Protein AF-A0A137Q040-F1 (afdb_monomer)

Sequence (149 aa):
RRLRSESWRLFSVKATFPPPLLAETRKLLHMNCENTVELLCSNDHPDIAFMVRELAYPASFKDLEFLIPYNWQPEMDEPKRVQELRERKIWGLFATDAFGLGMDVGNIEIIIQDGVTCDFLTFMQRFDLTACRPGFQGFGILFVEKRIL

Secondary structure (DSSP, 8-state):
-----S--------S---HHHHHHHHHHTT--TTT----------TTEEEEEEEES-TTSGGGGTTTS-TT--TT------HHHHHTTSSS-----GGGSTT---TTB-EEEEESS-S-HHHHHHHHTTBT-STT--EEEEEEEE----

Foldseek 3Di:
DDDDDDDDDDDDDDPDQPPVNVVVVCVVVVPDPVPDDDDDDDLDDVLEDEDEDEDPDPPDCVVVPVLDDPPDDPPPDDPDDLPCVLVVVDSDDDDDLVCQPPHQSPPAQEDEAEEPPDDPVSLSSSQCSHPVDPPHRHYYYYYYYDDDD

Radius of gyration: 20.21 Å; Cα contacts (8 Å, |Δi|>4): 126; chains: 1; bounding box: 58×42×50 Å

Mean predicted aligned error: 10.8 Å

Solvent-accessible surface area (backbone atoms only — not comparable to full-atom values): 10126 Å² 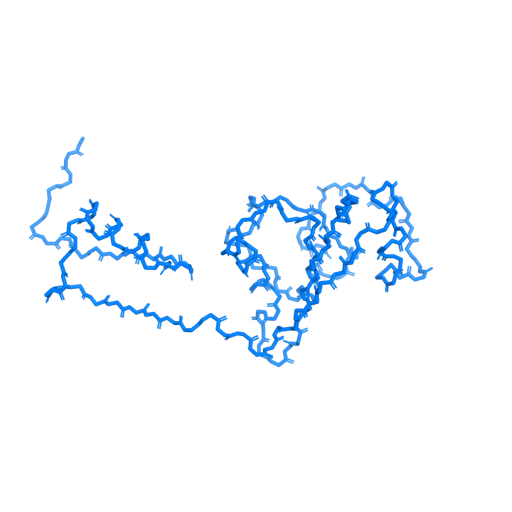total; per-residue (Å²): 136,84,91,83,72,97,76,79,85,84,83,88,85,65,98,74,70,57,69,72,58,45,54,50,49,31,63,75,70,68,57,49,81,92,84,50,85,85,87,82,75,81,88,80,53,90,45,51,50,81,45,79,42,77,46,86,42,86,93,50,65,70,81,50,49,92,72,58,60,97,81,73,70,92,85,79,83,71,101,70,54,75,63,31,49,65,68,65,74,44,95,78,80,91,76,61,79,84,61,65,76,90,56,87,58,63,87,38,49,69,48,77,40,82,46,85,82,65,57,71,66,63,49,48,60,60,45,58,47,26,38,76,45,93,95,39,71,9,38,34,38,39,32,36,71,74,79,85,126

Nearest PDB structures (foldseek):
  8pfl-assembly1_A  TM=6.395E-01  e=5.655E-01  Homo sapiens
  6bb8-assembly1_A  TM=7.465E-01  e=1.963E+00  Neurospora crassa
  6pwf-assembly1_K  TM=7.478E-01  e=2.096E+00  Thermochaetoides thermophila

Structure (mmCIF, N/CA/C/O backbone):
data_AF-A0A137Q040-F1
#
_entry.id   AF-A0A137Q040-F1
#
loop_
_atom_site.group_PDB
_atom_site.id
_atom_site.type_symbol
_atom_site.label_atom_id
_atom_site.label_alt_id
_atom_site.label_comp_id
_atom_site.label_asym_id
_atom_site.label_entity_id
_atom_site.label_seq_id
_atom_site.pdbx_PDB_ins_code
_atom_site.Cartn_x
_atom_site.Cartn_y
_atom_site.Cartn_z
_atom_site.occupancy
_atom_site.B_iso_or_equiv
_atom_site.auth_seq_id
_atom_site.auth_comp_id
_atom_site.auth_asym_id
_atom_site.auth_atom_id
_atom_site.pdbx_PDB_model_num
ATOM 1 N N . ARG A 1 1 ? -20.520 30.383 11.558 1.00 45.72 1 ARG A N 1
ATOM 2 C CA . ARG A 1 1 ? -21.888 29.828 11.381 1.00 45.72 1 ARG A CA 1
ATOM 3 C C . ARG A 1 1 ? -21.959 28.509 12.143 1.00 45.72 1 ARG A C 1
ATOM 5 O O . ARG A 1 1 ? -21.174 27.629 11.835 1.00 45.72 1 ARG A O 1
ATOM 12 N N . ARG A 1 2 ? -22.811 28.392 13.168 1.00 51.66 2 ARG A N 1
ATOM 13 C CA . ARG A 1 2 ? -23.000 27.148 13.940 1.00 51.66 2 ARG A CA 1
ATOM 14 C C . ARG A 1 2 ? -24.123 26.361 13.260 1.00 51.66 2 ARG A C 1
ATOM 16 O O . ARG A 1 2 ? -25.227 26.892 13.158 1.00 51.66 2 ARG A O 1
ATOM 23 N N . LEU A 1 3 ? -23.834 25.168 12.743 1.00 58.09 3 LEU A N 1
ATOM 24 C CA . LEU A 1 3 ? -24.853 24.282 12.174 1.00 58.09 3 LEU A CA 1
ATOM 25 C C . LEU A 1 3 ? -25.771 23.835 13.325 1.00 58.09 3 LEU A C 1
ATOM 27 O O . LEU A 1 3 ? -25.342 23.097 14.205 1.00 58.09 3 LEU A O 1
ATOM 31 N N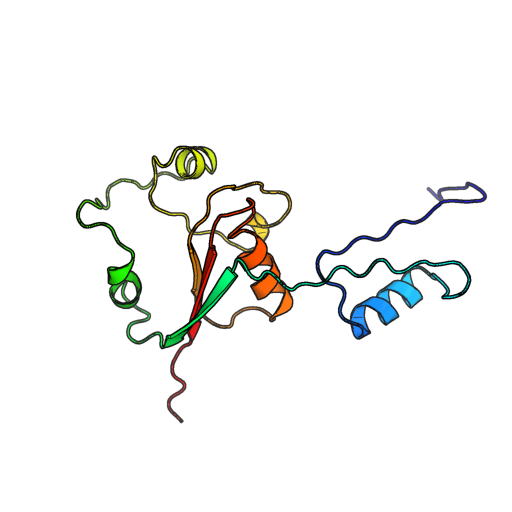 . ARG A 1 4 ? -27.000 24.360 13.379 1.00 54.56 4 ARG A N 1
ATOM 32 C CA . ARG A 1 4 ? -28.036 23.956 14.343 1.00 54.56 4 ARG A CA 1
ATOM 33 C C . ARG A 1 4 ? -28.964 22.948 13.664 1.00 54.56 4 ARG A C 1
ATOM 35 O O . ARG A 1 4 ? -29.635 23.308 12.707 1.00 54.56 4 ARG A O 1
ATOM 42 N N . SER A 1 5 ? -28.978 21.711 14.154 1.00 55.91 5 SER A N 1
ATOM 43 C CA . SER A 1 5 ? -30.042 20.719 13.936 1.00 55.91 5 SER A CA 1
ATOM 44 C C . SER A 1 5 ? -29.889 19.613 14.990 1.00 55.91 5 SER A C 1
ATOM 46 O O . SER A 1 5 ? -28.768 19.289 15.384 1.00 55.91 5 SER A O 1
ATOM 48 N N . GLU A 1 6 ? -31.016 19.109 15.494 1.00 60.41 6 GLU A N 1
ATOM 49 C CA . GLU A 1 6 ? -31.137 18.330 16.737 1.00 60.41 6 GLU A CA 1
ATOM 50 C C . GLU A 1 6 ? -30.839 16.824 16.602 1.00 60.41 6 GLU A C 1
ATOM 52 O O . GLU A 1 6 ? -30.979 16.090 17.574 1.00 60.41 6 GLU A O 1
ATOM 57 N N . SER A 1 7 ? -30.376 16.331 15.448 1.00 65.25 7 SER A N 1
ATOM 58 C CA . SER A 1 7 ? -29.813 14.970 15.339 1.00 65.25 7 SER A CA 1
ATOM 59 C C . SER A 1 7 ? -29.094 14.759 14.011 1.00 65.25 7 SER A C 1
ATOM 61 O O . SER A 1 7 ? -29.644 14.209 13.057 1.00 65.25 7 SER A O 1
ATOM 63 N N . TRP A 1 8 ? -27.839 15.196 13.929 1.00 70.44 8 TRP A N 1
ATOM 64 C CA . TRP A 1 8 ? -26.982 14.822 12.807 1.00 70.44 8 TRP A CA 1
ATOM 65 C C . TRP A 1 8 ? -26.537 13.371 12.967 1.00 70.44 8 TRP A C 1
ATOM 67 O O . TRP A 1 8 ? -26.007 12.989 14.008 1.00 70.44 8 TRP A O 1
ATOM 77 N N . ARG A 1 9 ? -26.719 12.567 11.918 1.00 76.81 9 ARG A N 1
ATOM 78 C CA . ARG A 1 9 ? -26.068 11.259 11.813 1.00 76.81 9 ARG A CA 1
ATOM 79 C C . ARG A 1 9 ? -24.652 11.496 11.306 1.00 76.81 9 ARG A C 1
ATOM 81 O O . ARG A 1 9 ? -24.477 11.997 10.197 1.00 76.81 9 ARG A O 1
ATOM 88 N N . LEU A 1 10 ? -23.664 11.190 12.137 1.00 79.81 10 LEU A N 1
ATOM 89 C CA . LEU A 1 10 ? -22.255 11.360 11.807 1.00 79.81 10 LEU A CA 1
ATOM 90 C C . LEU A 1 10 ? -21.698 10.042 11.271 1.00 79.81 10 LEU A C 1
ATOM 92 O O . LEU A 1 10 ? -21.823 9.006 11.918 1.00 79.81 10 LEU A O 1
ATOM 96 N N . PHE A 1 11 ? -21.075 10.092 10.098 1.00 82.12 11 PHE A N 1
ATOM 97 C CA . PHE A 1 11 ? -20.400 8.955 9.484 1.00 82.12 11 PHE A CA 1
ATOM 98 C C . PHE A 1 11 ? -18.939 9.333 9.245 1.00 82.12 11 PHE A C 1
ATOM 100 O O . PHE A 1 11 ? -18.660 10.302 8.540 1.00 82.12 11 PHE A O 1
ATOM 107 N N . SER A 1 12 ? -18.022 8.606 9.882 1.00 82.88 12 SER A N 1
ATOM 108 C CA . SER A 1 12 ? -16.578 8.780 9.722 1.00 82.88 12 SER A CA 1
ATOM 109 C C . SER A 1 12 ? -16.029 7.568 8.987 1.00 82.88 12 SER A C 1
ATOM 111 O O . SER A 1 12 ? -16.267 6.437 9.408 1.00 82.88 12 SER A O 1
ATOM 113 N N . VAL A 1 13 ? -15.312 7.804 7.892 1.00 84.06 13 VAL A N 1
ATOM 114 C CA . VAL A 1 13 ? -14.709 6.750 7.074 1.00 84.06 13 VAL A CA 1
ATOM 115 C C . VAL A 1 13 ? -13.212 6.941 6.997 1.00 84.06 13 VAL A C 1
ATOM 117 O O . VAL A 1 13 ? -12.714 8.057 6.844 1.00 84.06 13 VAL A O 1
ATOM 120 N N . LYS A 1 14 ? -12.490 5.829 7.073 1.00 81.25 14 LYS A N 1
ATOM 121 C CA . LYS A 1 14 ? -11.067 5.778 6.781 1.00 81.25 14 LYS A CA 1
ATOM 122 C C . LYS A 1 14 ? -10.741 4.400 6.230 1.00 81.25 14 LYS A C 1
ATOM 124 O O . LYS A 1 14 ? -11.221 3.415 6.778 1.00 81.25 14 LYS A O 1
ATOM 129 N N . ALA A 1 15 ? -9.925 4.350 5.179 1.00 74.94 15 ALA A N 1
ATOM 130 C CA . ALA A 1 15 ? -9.472 3.086 4.598 1.00 74.94 15 ALA A CA 1
ATOM 131 C C . ALA A 1 15 ? -8.696 2.245 5.623 1.00 74.94 15 ALA A C 1
ATOM 133 O O . ALA A 1 15 ? -8.841 1.034 5.674 1.00 74.94 15 ALA A O 1
ATOM 134 N N . THR A 1 16 ? -7.928 2.900 6.500 1.00 78.12 16 THR A N 1
ATOM 135 C CA . THR A 1 16 ? -7.175 2.219 7.556 1.00 78.12 16 THR A CA 1
ATOM 136 C C . THR A 1 16 ? -7.361 2.921 8.895 1.00 78.12 16 THR A C 1
ATOM 138 O O . THR A 1 16 ? -7.028 4.101 9.044 1.00 78.12 16 THR A O 1
ATOM 141 N N . PHE A 1 17 ? -7.893 2.192 9.877 1.00 82.12 17 PHE A N 1
ATOM 142 C CA . PHE A 1 17 ? -8.249 2.715 11.198 1.00 82.12 17 PHE A CA 1
ATOM 143 C C . PHE A 1 17 ? -7.531 1.932 12.312 1.00 82.12 17 PHE A C 1
ATOM 145 O O . PHE A 1 17 ? -8.130 1.069 12.952 1.00 82.12 17 PHE A O 1
ATOM 152 N N . PRO A 1 18 ? -6.230 2.180 12.558 1.00 82.38 18 PRO A N 1
ATOM 153 C CA . PRO A 1 18 ? -5.523 1.491 13.632 1.00 82.38 18 PRO A CA 1
ATOM 154 C C . PRO A 1 18 ? -6.132 1.871 14.998 1.00 82.38 18 PRO A C 1
ATOM 156 O O . PRO A 1 18 ? -6.571 3.016 15.169 1.00 82.38 18 PRO A O 1
ATOM 159 N N . PRO A 1 19 ? -6.125 0.965 15.996 1.00 87.12 19 PRO A N 1
ATOM 160 C CA . PRO A 1 19 ? -6.808 1.187 17.273 1.00 87.12 19 PRO A CA 1
ATOM 161 C C . PRO A 1 19 ? -6.477 2.511 17.989 1.00 87.12 19 PRO A C 1
ATOM 163 O O . PRO A 1 19 ? -7.409 3.151 18.482 1.00 87.12 19 PRO A O 1
ATOM 166 N N . PRO A 1 20 ? -5.213 2.995 18.021 1.00 88.44 20 PRO A N 1
ATOM 167 C CA . PRO A 1 20 ? -4.898 4.282 18.645 1.00 88.44 20 PRO A CA 1
ATOM 168 C C . PRO A 1 20 ? -5.627 5.453 17.979 1.00 88.44 20 PRO A C 1
ATOM 170 O O . PRO A 1 20 ? -6.214 6.296 18.652 1.00 88.44 20 PRO A O 1
ATOM 173 N N . LEU A 1 21 ? -5.668 5.457 16.647 1.00 84.62 21 LEU A N 1
ATOM 174 C CA . LEU A 1 21 ? -6.302 6.518 15.873 1.00 84.62 21 LEU A CA 1
ATOM 175 C C . LEU A 1 21 ? -7.830 6.472 15.981 1.00 84.62 21 LEU A C 1
ATOM 177 O O . LEU A 1 21 ? -8.485 7.516 15.967 1.00 84.62 21 LEU A O 1
ATOM 181 N N . LEU A 1 22 ? -8.399 5.269 16.111 1.00 86.44 22 LEU A N 1
ATOM 182 C CA . LEU A 1 22 ? -9.821 5.057 16.394 1.00 86.44 22 LEU A CA 1
ATOM 183 C C . LEU A 1 22 ? -10.208 5.649 17.744 1.00 86.44 22 LEU A C 1
ATOM 185 O O . LEU A 1 22 ? -11.182 6.397 17.821 1.00 86.44 22 LEU A O 1
ATOM 189 N N . ALA A 1 23 ? -9.407 5.398 18.780 1.00 87.62 23 ALA A N 1
ATOM 190 C CA . ALA A 1 23 ? -9.625 5.971 20.102 1.00 87.62 23 ALA A CA 1
ATOM 191 C C . ALA A 1 23 ? -9.548 7.509 20.087 1.00 87.62 23 ALA A C 1
ATOM 193 O O . ALA A 1 23 ? -10.411 8.180 20.660 1.00 87.62 23 ALA A O 1
ATOM 194 N N . GLU A 1 24 ? -8.560 8.078 19.391 1.00 89.12 24 GLU A N 1
ATOM 195 C CA . GLU A 1 24 ? -8.424 9.530 19.240 1.00 89.12 24 GLU A CA 1
ATOM 196 C C . GLU A 1 24 ? -9.595 10.148 18.475 1.00 89.12 24 GLU A C 1
ATOM 198 O O . GLU A 1 24 ? -10.184 11.129 18.933 1.00 89.12 24 GLU A O 1
ATOM 203 N N . THR A 1 25 ? -9.985 9.552 17.346 1.00 87.31 25 THR A N 1
ATOM 204 C CA . THR A 1 25 ? -11.099 10.050 16.527 1.00 87.31 25 THR A CA 1
ATOM 205 C C . THR A 1 25 ? -12.417 9.961 17.286 1.00 87.31 25 THR A C 1
ATOM 207 O O . THR A 1 25 ? -13.204 10.905 17.272 1.00 87.31 25 THR A O 1
ATOM 210 N N . ARG A 1 26 ? -12.636 8.864 18.017 1.00 86.88 26 ARG A N 1
ATOM 211 C CA . ARG A 1 26 ? -13.798 8.683 18.888 1.00 86.88 26 ARG A CA 1
ATOM 212 C C . ARG A 1 26 ? -13.880 9.792 19.937 1.00 86.88 26 ARG A C 1
ATOM 214 O O . ARG A 1 26 ? -14.938 10.395 20.109 1.00 86.88 26 ARG A O 1
ATOM 221 N N . LYS A 1 27 ? -12.759 10.094 20.599 1.00 88.12 27 LYS A N 1
ATOM 222 C CA . LYS A 1 27 ? -12.667 11.172 21.593 1.00 88.12 27 LYS A CA 1
ATOM 223 C C . LYS A 1 27 ? -12.928 12.544 20.971 1.00 88.12 27 LYS A C 1
ATOM 225 O O . LYS A 1 27 ? -13.662 13.334 21.555 1.00 88.12 27 LYS A O 1
ATOM 230 N N . LEU A 1 28 ? -12.348 12.817 19.803 1.00 88.56 28 LEU A N 1
ATOM 231 C CA . LEU A 1 28 ? -12.461 14.101 19.107 1.00 88.56 28 LEU A CA 1
ATOM 232 C C . LEU A 1 28 ? -13.877 14.355 18.575 1.00 88.56 28 LEU A C 1
ATOM 234 O O . LEU A 1 28 ? -14.372 15.476 18.649 1.00 88.56 28 LEU A O 1
ATOM 238 N N . LEU A 1 29 ? -14.537 13.316 18.063 1.00 86.50 29 LEU A N 1
ATOM 239 C CA . LEU A 1 29 ? -15.902 13.394 17.537 1.00 86.50 29 LEU A CA 1
ATOM 240 C C . LEU A 1 29 ? -16.976 13.177 18.610 1.00 86.50 29 LEU A C 1
ATOM 242 O O . LEU A 1 29 ? -18.161 13.225 18.291 1.00 86.50 29 LEU A O 1
ATOM 246 N N . HIS A 1 30 ? -16.577 12.933 19.864 1.00 85.00 30 HIS A N 1
ATOM 247 C CA . HIS A 1 30 ? -17.472 12.580 20.970 1.00 85.00 30 HIS A CA 1
ATOM 248 C C . HIS A 1 30 ? -18.423 11.412 20.639 1.00 85.00 30 HIS A C 1
ATOM 250 O O . HIS A 1 30 ? -19.553 11.358 21.122 1.00 85.00 30 HIS A O 1
ATOM 256 N N . MET A 1 31 ? -17.959 10.467 19.818 1.00 82.88 31 MET A N 1
ATOM 257 C CA . MET A 1 31 ? -18.669 9.218 19.539 1.00 82.88 31 MET A CA 1
ATOM 258 C C . MET A 1 31 ? -18.540 8.294 20.757 1.00 82.88 31 MET A C 1
ATOM 260 O O . MET A 1 31 ? -17.453 8.171 21.320 1.00 82.88 31 MET A O 1
ATOM 264 N N . ASN A 1 32 ? -19.619 7.646 21.194 1.00 78.06 32 ASN A N 1
ATOM 265 C CA . ASN A 1 32 ? -19.568 6.700 22.313 1.00 78.06 32 ASN A CA 1
ATOM 266 C C . ASN A 1 32 ? -19.828 5.265 21.824 1.00 78.06 32 ASN A C 1
ATOM 268 O O . ASN A 1 32 ? -20.408 5.057 20.762 1.00 78.06 32 ASN A O 1
ATOM 272 N N . CYS A 1 33 ? -19.383 4.258 22.578 1.00 75.12 33 CYS A N 1
ATOM 273 C CA . CYS A 1 33 ? -19.588 2.851 22.208 1.00 75.12 33 CYS A CA 1
ATOM 274 C C . CYS A 1 33 ? -21.052 2.398 22.259 1.00 75.12 33 CYS A C 1
ATOM 276 O O . CYS A 1 33 ? -21.378 1.378 21.667 1.00 75.12 33 CYS A O 1
ATOM 278 N N . GLU A 1 34 ? -21.919 3.117 22.967 1.00 78.38 34 GLU A N 1
ATOM 279 C CA . GLU A 1 34 ? -23.327 2.745 23.133 1.00 78.38 34 GLU A CA 1
ATOM 280 C C . GLU A 1 34 ? -24.165 3.088 21.893 1.00 78.38 34 GLU A C 1
ATOM 282 O O . GLU A 1 34 ? -25.183 2.448 21.643 1.00 78.38 34 GLU A O 1
ATOM 287 N N . ASN A 1 35 ? -23.741 4.084 21.105 1.00 77.38 35 ASN A N 1
ATOM 288 C CA . ASN A 1 35 ? -24.472 4.585 19.940 1.00 77.38 35 ASN A CA 1
ATOM 289 C C . ASN A 1 35 ? -23.663 4.608 18.633 1.00 77.38 35 ASN A C 1
ATOM 291 O O . ASN A 1 35 ? -24.152 5.121 17.625 1.00 77.38 35 ASN A O 1
ATOM 295 N N . THR A 1 36 ? -22.447 4.059 18.633 1.00 81.06 36 THR A N 1
ATOM 296 C CA . THR A 1 36 ? -21.570 3.995 17.456 1.00 81.06 36 THR A CA 1
ATOM 297 C C . THR A 1 36 ? -21.338 2.546 17.058 1.00 81.06 36 THR A C 1
ATOM 299 O O . THR A 1 36 ? -20.972 1.718 17.888 1.00 81.06 36 THR A O 1
ATOM 302 N N . VAL A 1 37 ? -21.524 2.247 15.773 1.00 83.25 37 VAL A N 1
ATOM 303 C CA . VAL A 1 37 ? -21.215 0.939 15.188 1.00 83.25 37 VAL A CA 1
ATOM 304 C C . VAL A 1 37 ? -19.898 1.046 14.432 1.00 83.25 37 VAL A C 1
ATOM 306 O O . VAL A 1 37 ? -19.729 1.935 13.598 1.00 83.25 37 VAL A O 1
ATOM 309 N N . GLU A 1 38 ? -18.975 0.133 14.716 1.00 84.31 38 GLU A N 1
ATOM 310 C CA . GLU A 1 38 ? -17.706 0.016 14.003 1.00 84.31 38 GLU A CA 1
ATOM 311 C C . GLU A 1 38 ? -17.836 -1.047 12.917 1.00 84.31 38 GLU A C 1
ATOM 313 O O . GLU A 1 38 ? -18.126 -2.209 13.196 1.00 84.31 38 GLU A O 1
ATOM 318 N N . LEU A 1 39 ? -17.632 -0.638 11.667 1.00 83.69 39 LEU A N 1
ATOM 319 C CA . LEU A 1 39 ? -17.540 -1.547 10.532 1.00 83.69 39 LEU A CA 1
ATOM 320 C C . LEU A 1 39 ? -16.067 -1.661 10.153 1.00 83.69 39 LEU A C 1
ATOM 322 O O . LEU A 1 39 ? -15.520 -0.782 9.491 1.00 83.69 39 LEU A O 1
ATOM 326 N N . LEU A 1 40 ? -15.425 -2.724 10.632 1.00 79.75 40 LEU A N 1
ATOM 327 C CA . LEU A 1 40 ? -14.038 -3.043 10.315 1.00 79.75 40 LEU A CA 1
ATOM 328 C C . LEU A 1 40 ? -14.024 -4.112 9.226 1.00 79.75 40 LEU A C 1
ATOM 330 O O . LEU A 1 40 ? -14.434 -5.249 9.455 1.00 79.75 40 LEU A O 1
ATOM 334 N N . CYS A 1 41 ? -13.563 -3.735 8.041 1.00 79.38 41 CYS A N 1
ATOM 335 C CA . CYS A 1 41 ? -13.269 -4.685 6.978 1.00 79.38 41 CYS A CA 1
ATOM 336 C C . CYS A 1 41 ? -11.837 -5.200 7.149 1.00 79.38 41 CYS A C 1
ATOM 338 O O . CYS A 1 41 ? -10.970 -4.460 7.618 1.00 79.38 41 CYS A O 1
ATOM 340 N N . SER A 1 42 ? -11.593 -6.466 6.790 1.00 79.19 42 SER A N 1
ATOM 341 C CA . SER A 1 42 ? -10.222 -6.981 6.756 1.00 79.19 42 SER A CA 1
ATOM 342 C C . SER A 1 42 ? -9.406 -6.219 5.710 1.00 79.19 42 SER A C 1
ATOM 344 O O . SER A 1 42 ? -9.931 -5.874 4.653 1.00 79.19 42 SER A O 1
ATOM 346 N N . ASN A 1 43 ? -8.126 -5.999 6.012 1.00 74.69 43 ASN A N 1
ATOM 347 C CA . ASN A 1 43 ? -7.139 -5.502 5.051 1.00 74.69 43 ASN A CA 1
ATOM 348 C C . ASN A 1 43 ? -6.479 -6.656 4.270 1.00 74.69 43 ASN A C 1
ATOM 350 O O . ASN A 1 43 ? -5.514 -6.431 3.544 1.00 74.69 43 ASN A O 1
ATOM 354 N N . ASP A 1 44 ? -6.939 -7.897 4.460 1.00 78.12 44 ASP A N 1
ATOM 355 C CA . ASP A 1 44 ? -6.410 -9.050 3.740 1.00 78.12 44 ASP A CA 1
ATOM 356 C C . ASP A 1 44 ? -6.787 -8.962 2.262 1.00 78.12 44 ASP A C 1
ATOM 358 O O . ASP A 1 44 ? -7.961 -9.044 1.895 1.00 78.12 44 ASP A O 1
ATOM 362 N N . HIS A 1 45 ? -5.766 -8.855 1.417 1.00 76.25 45 HIS A N 1
ATOM 363 C CA . HIS A 1 45 ? -5.909 -8.880 -0.029 1.00 76.25 45 HIS A CA 1
ATOM 364 C C . HIS A 1 45 ? -5.153 -10.100 -0.580 1.00 76.25 45 HIS A C 1
ATOM 366 O O . HIS A 1 45 ? -3.982 -9.987 -0.942 1.00 76.25 45 HIS A O 1
ATOM 372 N N . PRO A 1 46 ? -5.776 -11.298 -0.620 1.00 77.75 46 PRO A N 1
ATOM 373 C CA . PRO A 1 46 ? -5.100 -12.531 -1.045 1.00 77.75 46 PRO A CA 1
ATOM 374 C C . PRO A 1 46 ? -4.608 -12.473 -2.498 1.00 77.75 46 PRO A C 1
ATOM 376 O O . PRO A 1 46 ? -3.717 -13.225 -2.882 1.00 77.75 46 PRO A O 1
ATOM 379 N N . ASP A 1 47 ? -5.168 -11.559 -3.288 1.00 83.00 47 ASP A N 1
ATOM 380 C CA . ASP A 1 47 ? -4.768 -11.311 -4.668 1.00 83.00 47 ASP A CA 1
ATOM 381 C C . ASP A 1 47 ? -3.529 -10.398 -4.796 1.00 83.00 47 ASP A C 1
ATOM 383 O O . ASP A 1 47 ? -3.098 -10.125 -5.912 1.00 83.00 47 ASP A O 1
ATOM 387 N N . ILE A 1 48 ? -2.936 -9.921 -3.691 1.00 81.69 48 ILE A N 1
ATOM 388 C CA . ILE A 1 48 ? -1.711 -9.105 -3.709 1.00 81.69 48 ILE A CA 1
ATOM 389 C C . ILE A 1 48 ? -0.535 -9.905 -3.148 1.00 81.69 48 ILE A C 1
ATOM 391 O O . ILE A 1 48 ? -0.534 -10.336 -1.994 1.00 81.69 48 ILE A O 1
ATOM 395 N N . ALA A 1 49 ? 0.509 -10.061 -3.960 1.00 85.88 49 ALA A N 1
ATOM 396 C CA . ALA A 1 49 ? 1.777 -10.644 -3.546 1.00 85.88 49 ALA A CA 1
ATOM 397 C C . ALA A 1 49 ? 2.776 -9.542 -3.161 1.00 85.88 49 ALA A C 1
ATOM 399 O O . ALA A 1 49 ? 3.026 -8.620 -3.939 1.00 85.88 49 ALA A O 1
ATOM 400 N N . PHE A 1 50 ? 3.392 -9.660 -1.983 1.00 85.25 50 PHE A N 1
ATOM 401 C CA . PHE A 1 50 ? 4.390 -8.707 -1.491 1.00 85.25 50 PHE A CA 1
ATOM 402 C C . PHE A 1 50 ? 5.809 -9.265 -1.622 1.00 85.25 50 PHE A C 1
ATOM 404 O O . PHE A 1 50 ? 6.076 -10.416 -1.273 1.00 85.25 50 PHE A O 1
ATOM 411 N N . MET A 1 51 ? 6.737 -8.423 -2.070 1.00 87.31 51 MET A N 1
ATOM 412 C CA . MET A 1 51 ? 8.162 -8.721 -2.158 1.00 87.31 51 MET A CA 1
ATOM 413 C C . MET A 1 51 ? 8.982 -7.560 -1.595 1.00 87.31 51 MET A C 1
ATOM 415 O O . MET A 1 51 ? 8.692 -6.392 -1.845 1.00 87.31 51 MET A O 1
ATOM 419 N N . VAL A 1 52 ? 10.051 -7.891 -0.873 1.00 86.81 52 VAL A N 1
ATOM 420 C CA . VAL A 1 52 ? 11.069 -6.928 -0.445 1.00 86.81 52 VAL A CA 1
ATOM 421 C C . VAL A 1 52 ? 12.352 -7.210 -1.215 1.00 86.81 52 VAL A C 1
ATOM 423 O O . VAL A 1 52 ? 12.782 -8.362 -1.298 1.00 86.81 52 VAL A O 1
ATOM 426 N N . ARG A 1 53 ? 12.964 -6.172 -1.787 1.00 87.00 53 ARG A N 1
ATOM 427 C CA . ARG A 1 53 ? 14.242 -6.256 -2.500 1.00 87.00 53 ARG A CA 1
ATOM 428 C C . ARG A 1 53 ? 15.242 -5.265 -1.927 1.00 87.00 53 ARG A C 1
ATOM 430 O O . ARG A 1 53 ? 14.894 -4.142 -1.585 1.00 87.00 53 ARG A O 1
ATOM 437 N N . GLU A 1 54 ? 16.497 -5.684 -1.836 1.00 86.56 54 GLU A N 1
ATOM 438 C CA . GLU A 1 54 ? 17.593 -4.768 -1.521 1.00 86.56 54 GLU A CA 1
ATOM 439 C C . GLU A 1 54 ? 17.824 -3.826 -2.711 1.00 86.56 54 GLU A C 1
ATOM 441 O O . GLU A 1 54 ? 17.858 -4.278 -3.858 1.00 86.56 54 GLU A O 1
ATOM 446 N N . LEU A 1 55 ? 17.962 -2.529 -2.435 1.00 83.31 55 LEU A N 1
ATOM 447 C CA . LEU A 1 55 ? 18.357 -1.523 -3.417 1.00 83.31 55 LEU A CA 1
ATOM 448 C C . LEU A 1 55 ? 19.888 -1.490 -3.487 1.00 83.31 55 LEU A C 1
ATOM 450 O O . LEU A 1 55 ? 20.545 -0.930 -2.607 1.00 83.31 55 LEU A O 1
ATOM 454 N N . ALA A 1 56 ? 20.460 -2.144 -4.498 1.00 81.81 56 ALA A N 1
ATOM 455 C CA . ALA A 1 56 ? 21.906 -2.305 -4.643 1.00 81.81 56 ALA A CA 1
ATOM 456 C C . ALA A 1 56 ? 22.552 -1.152 -5.429 1.00 81.81 56 ALA A C 1
ATOM 458 O O . ALA A 1 56 ? 23.725 -0.835 -5.223 1.00 81.81 56 ALA A O 1
ATOM 459 N N . TYR A 1 57 ? 21.792 -0.511 -6.318 1.00 80.31 57 TYR A N 1
ATOM 460 C CA . TYR A 1 57 ? 22.255 0.540 -7.214 1.00 80.31 57 TYR A CA 1
ATOM 461 C C . TYR A 1 57 ? 21.312 1.759 -7.205 1.00 80.31 57 TYR A C 1
ATOM 463 O O . TYR A 1 57 ? 20.742 2.085 -8.246 1.00 80.31 57 TYR A O 1
ATOM 471 N N . PRO A 1 58 ? 21.205 2.500 -6.084 1.00 71.31 58 PRO A N 1
ATOM 472 C CA . PRO A 1 58 ? 20.236 3.594 -5.903 1.00 71.31 58 PRO A CA 1
ATOM 473 C C . PRO A 1 58 ? 20.381 4.741 -6.915 1.00 71.31 58 PRO A C 1
ATOM 475 O O . PRO A 1 58 ? 19.422 5.437 -7.225 1.00 71.31 58 PRO A O 1
ATOM 478 N N . ALA A 1 59 ? 21.582 4.937 -7.464 1.00 70.00 59 ALA A N 1
ATOM 479 C CA . ALA A 1 59 ? 21.857 5.966 -8.467 1.00 70.00 59 ALA A CA 1
ATOM 480 C C . ALA A 1 59 ? 21.621 5.495 -9.920 1.00 70.00 59 ALA A C 1
ATOM 482 O O . ALA A 1 59 ? 22.003 6.194 -10.857 1.00 70.00 59 ALA A O 1
ATOM 483 N N . SER A 1 60 ? 21.062 4.298 -10.137 1.00 73.00 60 SER A N 1
ATOM 484 C CA . SER A 1 60 ? 20.840 3.739 -11.476 1.00 73.00 60 SER A CA 1
ATOM 485 C C . SER A 1 60 ? 19.543 2.933 -11.575 1.00 73.00 60 SER A C 1
ATOM 487 O O . SER A 1 60 ? 19.034 2.432 -10.583 1.00 73.00 60 SER A O 1
ATOM 489 N N . PHE A 1 61 ? 19.066 2.696 -12.797 1.00 69.25 61 PHE A N 1
ATOM 490 C CA . PHE A 1 61 ? 17.875 1.875 -13.053 1.00 69.25 61 PHE A CA 1
ATOM 491 C C . PHE A 1 61 ? 18.135 0.359 -13.075 1.00 69.25 61 PHE A C 1
ATOM 493 O O . PHE A 1 61 ? 17.239 -0.408 -13.415 1.00 69.25 61 PHE A O 1
ATOM 500 N N . LYS A 1 62 ? 19.344 -0.101 -12.718 1.00 75.44 62 LYS A N 1
ATOM 501 C CA . LYS A 1 62 ? 19.730 -1.523 -12.812 1.00 75.44 62 LYS A CA 1
ATOM 502 C C . LYS A 1 62 ? 18.841 -2.441 -11.980 1.00 75.44 62 LYS A C 1
ATOM 504 O O . LYS A 1 62 ? 18.469 -3.517 -12.434 1.00 75.44 62 LYS A O 1
ATOM 509 N N . ASP A 1 63 ? 18.442 -1.998 -10.791 1.00 78.62 63 ASP A N 1
ATOM 510 C CA . ASP A 1 63 ? 17.560 -2.789 -9.928 1.00 78.62 63 ASP A CA 1
ATOM 511 C C . ASP A 1 63 ? 16.145 -2.941 -10.503 1.00 78.62 63 ASP A C 1
ATOM 513 O O . ASP A 1 63 ? 15.437 -3.874 -10.126 1.00 78.62 63 ASP A O 1
ATOM 517 N N . LEU A 1 64 ? 15.764 -2.077 -11.452 1.00 77.44 64 LEU A N 1
ATOM 518 C CA . LEU A 1 64 ? 14.488 -2.083 -12.167 1.00 77.44 64 LEU A CA 1
ATOM 519 C C . LEU A 1 64 ? 14.577 -2.726 -13.557 1.00 77.44 64 LEU A C 1
ATOM 521 O O . LEU A 1 64 ? 13.552 -2.866 -14.215 1.00 77.44 64 LEU A O 1
ATOM 525 N N . GLU A 1 65 ? 15.759 -3.155 -14.009 1.00 77.19 65 GLU A N 1
ATOM 526 C CA . GLU A 1 65 ? 15.974 -3.671 -15.371 1.00 77.19 65 GLU A CA 1
ATOM 527 C C . GLU A 1 65 ? 15.068 -4.869 -15.694 1.00 77.19 65 GLU A C 1
ATOM 529 O O . GLU A 1 65 ? 14.569 -4.990 -16.806 1.00 77.19 65 GLU A O 1
ATOM 534 N N . PHE A 1 66 ? 14.756 -5.695 -14.690 1.00 78.44 66 PHE A N 1
ATOM 535 C CA . PHE A 1 66 ? 13.831 -6.827 -14.822 1.00 78.44 66 PHE A CA 1
ATOM 536 C C . PHE A 1 66 ? 12.382 -6.431 -15.165 1.00 78.44 66 PHE A C 1
ATOM 538 O O . PHE A 1 66 ? 11.599 -7.293 -15.556 1.00 78.44 66 PHE A O 1
ATOM 545 N N . LEU A 1 67 ? 12.016 -5.159 -14.983 1.00 75.06 67 LEU A N 1
ATOM 546 C CA . LEU A 1 67 ? 10.688 -4.624 -15.279 1.00 75.06 67 LEU A CA 1
ATOM 547 C C . LEU A 1 67 ? 10.636 -3.917 -16.636 1.00 75.06 67 LEU A C 1
ATOM 549 O O . LEU A 1 67 ? 9.567 -3.845 -17.240 1.00 75.06 67 LEU A O 1
ATOM 553 N N . ILE A 1 68 ? 11.769 -3.406 -17.122 1.00 71.38 68 ILE A N 1
ATOM 554 C CA . ILE A 1 68 ? 11.825 -2.590 -18.336 1.00 71.38 68 ILE A CA 1
ATOM 555 C C . ILE A 1 68 ? 11.670 -3.501 -19.570 1.00 71.38 68 ILE A C 1
ATOM 557 O O . ILE A 1 68 ? 12.472 -4.415 -19.767 1.00 71.38 68 ILE A O 1
ATOM 561 N N . PRO A 1 69 ? 10.670 -3.271 -20.442 1.00 68.25 69 PRO A N 1
ATOM 562 C CA . PRO A 1 69 ? 10.509 -4.035 -21.672 1.00 68.25 69 PRO A CA 1
ATOM 563 C C . PRO A 1 69 ? 11.680 -3.799 -22.633 1.00 68.25 69 PRO A C 1
ATOM 565 O O . PRO A 1 69 ? 12.155 -2.674 -22.778 1.00 68.25 69 PRO A O 1
ATOM 568 N N . TYR A 1 70 ? 12.079 -4.833 -23.380 1.00 61.56 70 TYR A N 1
ATOM 569 C CA . TYR A 1 70 ? 13.185 -4.778 -24.353 1.00 61.56 70 TYR A CA 1
ATOM 570 C C . TYR A 1 70 ? 13.058 -3.687 -25.437 1.00 61.56 70 TYR A C 1
ATOM 572 O O . TYR A 1 70 ? 14.040 -3.368 -26.100 1.00 61.56 70 TYR A O 1
ATOM 580 N N . ASN A 1 71 ? 11.862 -3.135 -25.654 1.00 65.12 71 ASN A N 1
ATOM 581 C CA . ASN A 1 71 ? 11.556 -2.132 -26.676 1.00 65.12 71 ASN A CA 1
ATOM 582 C C . ASN A 1 71 ? 11.315 -0.716 -26.113 1.00 65.12 71 ASN A C 1
ATOM 584 O O . ASN A 1 71 ? 10.758 0.125 -26.820 1.00 65.12 71 ASN A O 1
ATOM 588 N N . TRP A 1 72 ? 11.696 -0.446 -24.862 1.00 61.97 72 TRP A N 1
ATOM 589 C CA . TRP A 1 72 ? 11.528 0.870 -24.241 1.00 61.97 72 TRP A CA 1
ATOM 590 C C . TRP A 1 72 ? 12.458 1.931 -24.862 1.00 61.97 72 TRP A C 1
ATOM 592 O O . TRP A 1 72 ? 13.640 1.671 -25.086 1.00 61.97 72 TRP A O 1
ATOM 602 N N . GLN A 1 73 ? 11.927 3.131 -25.137 1.00 58.09 73 GLN A N 1
ATOM 603 C CA . GLN A 1 73 ? 12.673 4.261 -25.710 1.00 58.09 73 GLN A CA 1
ATOM 604 C C . GLN A 1 73 ? 12.541 5.516 -24.821 1.00 58.09 73 GLN A C 1
ATOM 606 O O . GLN A 1 73 ? 11.429 5.835 -24.400 1.00 58.09 73 GLN A O 1
ATOM 611 N N . PRO A 1 74 ? 13.642 6.249 -24.559 1.00 54.94 74 PRO A N 1
ATOM 612 C CA . PRO A 1 74 ? 13.693 7.347 -23.584 1.00 54.94 74 PRO A CA 1
ATOM 613 C C . PRO A 1 74 ? 13.035 8.667 -24.034 1.00 54.94 74 PRO A C 1
ATOM 615 O O . PRO A 1 74 ? 13.001 9.617 -23.264 1.00 54.94 74 PRO A O 1
ATOM 618 N N . GLU A 1 75 ? 12.503 8.754 -25.255 1.00 53.50 75 GLU A N 1
ATOM 619 C CA . GLU A 1 75 ? 11.979 10.004 -25.841 1.00 53.50 75 G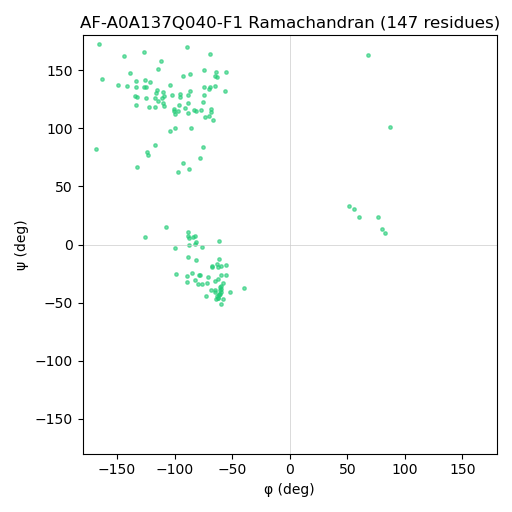LU A CA 1
ATOM 620 C C . GLU A 1 75 ? 10.491 10.280 -25.515 1.00 53.50 75 GLU A C 1
ATOM 622 O O . GLU A 1 75 ? 9.882 11.190 -26.071 1.00 53.50 75 GLU A O 1
ATOM 627 N N . MET A 1 76 ? 9.892 9.517 -24.595 1.00 51.03 76 MET A N 1
ATOM 628 C CA . MET A 1 76 ? 8.490 9.644 -24.168 1.00 51.03 76 MET A CA 1
ATOM 629 C C . MET A 1 76 ? 8.371 10.470 -22.877 1.00 51.03 76 MET A C 1
ATOM 631 O O . MET A 1 76 ? 7.954 9.941 -21.849 1.00 51.03 76 MET A O 1
ATOM 635 N N . ASP A 1 77 ? 8.765 11.745 -22.899 1.00 48.38 77 ASP A N 1
ATOM 636 C CA . ASP A 1 77 ? 8.722 12.599 -21.700 1.00 48.38 77 ASP A CA 1
ATOM 637 C C . ASP A 1 77 ? 7.895 13.877 -21.939 1.00 48.38 77 ASP A C 1
ATOM 639 O O . ASP A 1 77 ? 8.406 14.964 -22.199 1.00 48.38 77 ASP A O 1
ATOM 643 N N . GLU A 1 78 ? 6.567 13.733 -21.861 1.00 46.72 78 GLU A N 1
ATOM 644 C CA . GLU A 1 78 ? 5.643 14.825 -21.533 1.00 46.72 78 GLU A CA 1
ATOM 645 C C . GLU A 1 78 ? 4.628 14.333 -20.483 1.00 46.72 78 GLU A C 1
ATOM 647 O O . GLU A 1 78 ? 4.046 13.257 -20.648 1.00 46.72 78 GLU A O 1
ATOM 652 N N . PRO A 1 79 ? 4.329 15.111 -19.422 1.00 46.41 79 PRO A N 1
ATOM 653 C CA . PRO A 1 79 ? 3.384 14.712 -18.388 1.00 46.41 79 PRO A CA 1
ATOM 654 C C . PRO A 1 79 ? 1.950 14.845 -18.904 1.00 46.41 79 PRO A C 1
ATOM 656 O O . PRO A 1 79 ? 1.252 15.834 -18.661 1.00 46.41 79 PRO A O 1
ATOM 659 N N . LYS A 1 80 ? 1.481 13.820 -19.613 1.00 53.03 80 LYS A N 1
ATOM 660 C CA . LYS A 1 80 ? 0.066 13.616 -19.902 1.00 53.03 80 LYS A CA 1
ATOM 661 C C . LYS A 1 80 ? -0.325 12.168 -19.612 1.00 53.03 80 LYS A C 1
ATOM 663 O O . LYS A 1 80 ? 0.194 11.233 -20.192 1.00 53.03 80 LYS A O 1
ATOM 668 N N . ARG A 1 81 ? -1.377 12.061 -18.788 1.00 62.25 81 ARG A N 1
ATOM 669 C CA . ARG A 1 81 ? -2.420 11.019 -18.778 1.00 62.25 81 ARG A CA 1
ATOM 670 C C . ARG A 1 81 ? -2.159 9.733 -17.976 1.00 62.25 81 ARG A C 1
ATOM 672 O O . ARG A 1 81 ? -1.753 8.705 -18.500 1.00 62.25 81 ARG A O 1
ATOM 679 N N . VAL A 1 82 ? -2.774 9.715 -16.788 1.00 64.25 82 VAL A N 1
ATOM 680 C CA . VAL A 1 82 ? -3.423 8.517 -16.199 1.00 64.25 82 VAL A CA 1
ATOM 681 C C . VAL A 1 82 ? -4.182 7.708 -17.264 1.00 64.25 82 VAL A C 1
ATOM 683 O O . VAL A 1 82 ? -4.181 6.483 -17.256 1.00 64.25 82 VAL A O 1
ATOM 686 N N . GLN A 1 83 ? -4.821 8.401 -18.212 1.00 66.50 83 GLN A N 1
ATOM 687 C CA . GLN A 1 83 ? -5.556 7.782 -19.310 1.00 66.50 83 GLN A CA 1
ATOM 688 C C . GLN A 1 83 ? -4.657 6.986 -20.275 1.00 66.50 83 GLN A C 1
ATOM 690 O O . GLN A 1 83 ? -5.096 5.970 -20.794 1.00 66.50 83 GLN A O 1
ATOM 695 N N . GLU A 1 84 ? -3.401 7.384 -20.483 1.00 75.25 84 GLU A N 1
ATOM 696 C CA . GLU A 1 84 ? -2.453 6.650 -21.329 1.00 75.25 84 GLU A CA 1
ATOM 697 C C . GLU A 1 84 ? -1.928 5.408 -20.624 1.00 75.25 84 GLU A C 1
ATOM 699 O O . GLU A 1 84 ? -1.766 4.377 -21.272 1.00 75.25 84 GLU A O 1
ATOM 704 N N . LEU A 1 85 ? -1.759 5.467 -19.299 1.00 74.56 85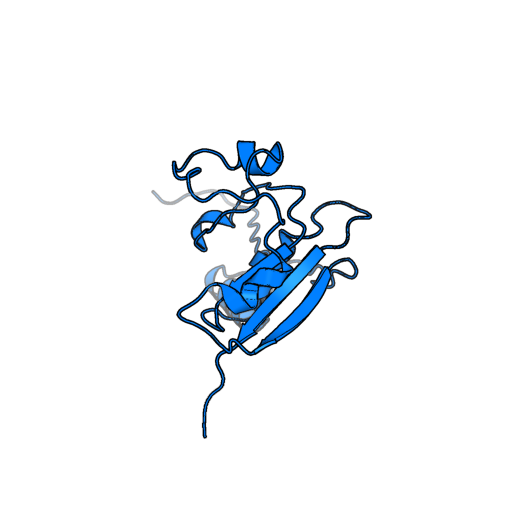 LEU A N 1
ATOM 705 C CA . LEU A 1 85 ? -1.482 4.280 -18.494 1.00 74.56 85 LEU A CA 1
ATOM 706 C C . LEU A 1 85 ? -2.654 3.290 -18.582 1.00 74.56 85 LEU A C 1
ATOM 708 O O . LEU A 1 85 ? -2.454 2.112 -18.867 1.00 74.56 85 LEU A O 1
ATOM 712 N N . ARG A 1 86 ? -3.895 3.780 -18.446 1.00 70.56 86 ARG A N 1
ATOM 713 C CA . ARG A 1 86 ? -5.113 2.962 -18.608 1.00 70.56 86 ARG A CA 1
ATOM 714 C C . ARG A 1 86 ? -5.236 2.346 -20.006 1.00 70.56 86 ARG A C 1
ATOM 716 O O . ARG A 1 86 ? -5.670 1.206 -20.134 1.00 70.56 86 ARG A O 1
ATOM 7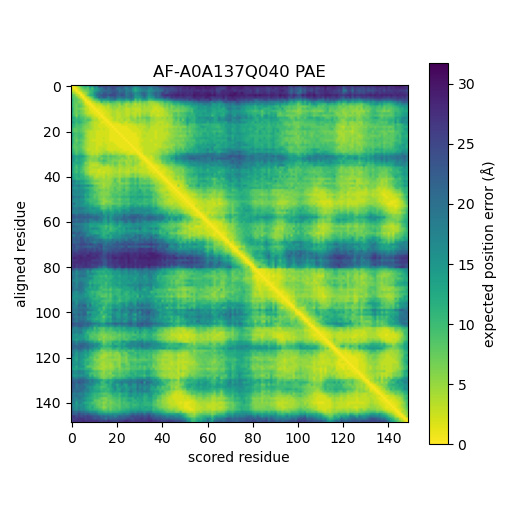23 N N . GLU A 1 87 ? -4.864 3.093 -21.043 1.00 75.06 87 GLU A N 1
ATOM 724 C CA . GLU A 1 87 ? -4.870 2.650 -22.445 1.00 75.06 87 GLU A CA 1
ATOM 725 C C . GLU A 1 87 ? -3.628 1.827 -22.828 1.00 75.06 87 GLU A C 1
ATOM 727 O O . GLU A 1 87 ? -3.515 1.422 -23.984 1.00 75.06 87 GLU A O 1
ATOM 732 N N . ARG A 1 88 ? -2.709 1.564 -21.882 1.00 73.50 88 ARG A N 1
ATOM 733 C CA . ARG A 1 88 ? -1.432 0.856 -22.101 1.00 73.50 88 ARG A CA 1
ATOM 734 C C . ARG A 1 88 ? -0.547 1.500 -23.179 1.00 73.50 88 ARG A C 1
ATOM 736 O O . ARG A 1 88 ? 0.203 0.816 -23.871 1.00 73.50 88 ARG A O 1
ATOM 743 N N . LYS A 1 89 ? -0.643 2.823 -23.331 1.00 74.44 89 LYS A N 1
ATOM 744 C CA . LYS A 1 89 ? 0.191 3.631 -24.238 1.00 74.44 89 LYS A CA 1
ATOM 745 C C . LYS A 1 89 ? 1.544 3.980 -23.626 1.00 74.44 89 LYS A C 1
ATOM 747 O O . LYS A 1 89 ? 2.521 4.096 -24.357 1.00 74.44 89 LYS A O 1
ATOM 752 N N . ILE A 1 90 ? 1.589 4.120 -22.302 1.00 73.31 90 ILE A N 1
ATOM 753 C CA . ILE A 1 90 ? 2.822 4.298 -21.531 1.00 73.31 90 ILE A CA 1
ATOM 754 C C . ILE A 1 90 ? 3.052 3.089 -20.631 1.00 73.31 90 ILE A C 1
ATOM 756 O O . ILE A 1 90 ? 2.105 2.421 -20.213 1.00 73.31 90 ILE A O 1
ATOM 760 N N . TRP A 1 91 ? 4.324 2.814 -20.349 1.00 73.38 91 TRP A N 1
ATOM 761 C CA . TRP A 1 91 ? 4.734 1.640 -19.581 1.00 73.38 91 TRP A CA 1
ATOM 762 C C . TRP A 1 91 ? 4.565 1.815 -18.063 1.00 73.38 91 TRP A C 1
ATOM 764 O O . TRP A 1 91 ? 4.219 0.864 -17.369 1.00 73.38 91 TRP A O 1
ATOM 774 N N . GLY A 1 92 ? 4.766 3.024 -17.542 1.00 75.31 92 GLY A N 1
ATOM 775 C CA . GLY A 1 92 ? 4.694 3.296 -16.110 1.00 75.31 92 GLY A CA 1
ATOM 776 C C . GLY A 1 92 ? 4.610 4.788 -15.818 1.00 75.31 92 GLY A C 1
ATOM 777 O O . GLY A 1 92 ? 4.731 5.615 -16.721 1.00 75.31 92 GLY A O 1
ATOM 778 N N . LEU A 1 93 ? 4.382 5.127 -14.551 1.00 76.75 93 LEU A N 1
ATOM 779 C CA . LEU A 1 93 ? 4.292 6.503 -14.076 1.00 76.75 93 LEU A CA 1
ATOM 780 C C . LEU A 1 93 ? 4.963 6.618 -12.706 1.00 76.75 93 LEU A C 1
ATOM 782 O O . LEU A 1 93 ? 4.715 5.796 -11.826 1.00 76.75 93 LEU A O 1
ATOM 786 N N . PHE A 1 94 ? 5.749 7.675 -12.508 1.00 75.69 94 PHE A N 1
ATOM 787 C CA . PHE A 1 94 ? 6.179 8.094 -11.177 1.00 75.69 94 PHE A CA 1
ATOM 788 C C . PHE A 1 94 ? 5.147 9.046 -10.583 1.00 75.69 94 PHE A C 1
ATOM 790 O O . PHE A 1 94 ? 4.758 10.031 -11.213 1.00 75.69 94 PHE A O 1
ATOM 797 N N . ALA A 1 95 ? 4.700 8.757 -9.366 1.00 71.25 95 ALA A N 1
ATOM 798 C CA . ALA A 1 95 ? 3.673 9.534 -8.696 1.00 71.25 95 ALA A CA 1
ATOM 799 C C . ALA A 1 95 ? 4.006 9.743 -7.219 1.00 71.25 95 ALA A C 1
ATOM 801 O O . ALA A 1 95 ? 4.615 8.891 -6.577 1.00 71.25 95 ALA A O 1
ATOM 802 N N . THR A 1 96 ? 3.595 10.892 -6.684 1.00 71.56 96 THR A N 1
ATOM 803 C CA . THR A 1 96 ? 3.655 11.183 -5.248 1.00 71.56 96 THR A CA 1
ATOM 804 C C . THR A 1 96 ? 2.372 10.725 -4.557 1.00 71.56 96 THR A C 1
ATOM 806 O O . THR A 1 96 ? 1.370 10.438 -5.210 1.00 71.56 96 THR A O 1
ATOM 809 N N . ASP A 1 97 ? 2.355 10.732 -3.225 1.00 64.56 97 ASP A N 1
ATOM 810 C CA . ASP A 1 97 ? 1.193 10.323 -2.414 1.00 64.56 97 ASP A CA 1
ATOM 811 C C . ASP A 1 97 ? -0.103 11.058 -2.725 1.00 64.56 97 ASP A C 1
ATOM 813 O O . ASP A 1 97 ? -1.191 10.509 -2.556 1.00 64.56 97 ASP A O 1
ATOM 817 N N . ALA A 1 98 ? 0.004 12.285 -3.235 1.00 63.62 98 ALA A N 1
ATOM 818 C CA . ALA A 1 98 ? -1.146 13.063 -3.675 1.00 63.62 98 ALA A CA 1
ATOM 819 C C . ALA A 1 98 ? -1.946 12.366 -4.794 1.00 63.62 98 ALA A C 1
ATOM 821 O O . ALA A 1 98 ? -3.107 12.697 -5.015 1.00 63.62 98 ALA A O 1
ATOM 822 N N . PHE A 1 99 ? -1.343 11.398 -5.484 1.00 65.44 99 PHE A N 1
ATOM 823 C CA . PHE A 1 99 ? -1.938 10.655 -6.586 1.00 65.44 99 PHE A CA 1
ATOM 824 C C . PHE A 1 99 ? -2.851 9.500 -6.127 1.00 65.44 99 PHE A C 1
ATOM 826 O O . PHE A 1 99 ? -3.614 8.990 -6.933 1.00 65.44 99 PHE A O 1
ATOM 833 N N . GLY A 1 100 ? -2.838 9.092 -4.850 1.00 58.94 100 GLY A N 1
ATOM 834 C CA . GLY A 1 100 ? -3.565 7.897 -4.383 1.00 58.94 100 GLY A CA 1
ATOM 835 C C . GLY A 1 100 ? -5.046 8.091 -4.018 1.00 58.94 100 GLY A C 1
ATOM 836 O O . GLY A 1 100 ? -5.819 7.135 -4.054 1.00 58.94 100 GLY A O 1
ATOM 837 N N . LEU A 1 101 ? -5.485 9.305 -3.663 1.00 60.25 101 LEU A N 1
ATOM 838 C CA . LEU A 1 101 ? -6.839 9.509 -3.130 1.00 60.25 101 LEU A CA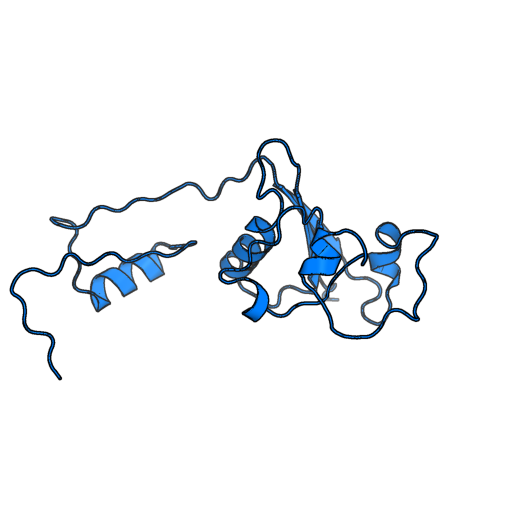 1
ATOM 839 C C . LEU A 1 101 ? -7.867 9.768 -4.243 1.00 60.25 101 LEU A C 1
ATOM 841 O O . LEU A 1 101 ? -7.862 10.820 -4.877 1.00 60.25 101 LEU A O 1
ATOM 845 N N . GLY A 1 102 ? -8.800 8.831 -4.433 1.00 56.41 102 GLY A N 1
ATOM 846 C CA . GLY A 1 102 ? -9.911 8.975 -5.387 1.00 56.41 102 GLY A CA 1
ATOM 847 C C . GLY A 1 102 ? -9.532 8.693 -6.842 1.00 56.41 102 GLY A C 1
ATOM 848 O O . GLY A 1 102 ? -10.297 9.006 -7.756 1.00 56.41 102 GLY A O 1
ATOM 849 N N . MET A 1 103 ? -8.359 8.105 -7.060 1.00 62.41 103 MET A N 1
ATOM 850 C CA . MET A 1 103 ? -7.850 7.811 -8.384 1.00 62.41 103 MET A CA 1
ATOM 851 C C . MET A 1 103 ? -8.082 6.336 -8.738 1.00 62.41 103 MET A C 1
ATOM 853 O O . MET A 1 103 ? -7.344 5.451 -8.323 1.00 62.41 103 MET A O 1
ATOM 857 N N . ASP A 1 104 ? -9.122 6.075 -9.531 1.00 62.97 104 ASP A N 1
ATOM 858 C CA . ASP A 1 104 ? -9.437 4.736 -10.050 1.00 62.97 104 ASP A CA 1
ATOM 859 C C . ASP A 1 104 ? -8.514 4.380 -11.228 1.00 62.97 104 ASP A C 1
ATOM 861 O O . ASP A 1 104 ? -8.886 4.466 -12.401 1.00 62.97 104 ASP A O 1
ATOM 865 N N . VAL A 1 105 ? -7.255 4.057 -10.954 1.00 62.81 105 VAL A N 1
ATOM 866 C CA . VAL A 1 105 ? -6.334 3.555 -11.985 1.00 62.81 105 VAL A CA 1
ATOM 867 C C . VAL A 1 105 ? -6.390 2.040 -11.975 1.00 62.81 105 VAL A C 1
ATOM 869 O O . VAL A 1 105 ? -5.468 1.362 -11.541 1.00 62.81 105 VAL A O 1
ATOM 872 N N . GLY A 1 106 ? -7.516 1.497 -12.435 1.00 61.06 106 GLY A N 1
ATOM 873 C CA . GLY A 1 106 ? -7.630 0.063 -12.664 1.00 61.06 106 GLY A CA 1
ATOM 874 C C . GLY A 1 106 ? -6.526 -0.455 -13.599 1.00 61.06 106 GLY A C 1
ATOM 875 O O . GLY A 1 106 ? -6.104 0.243 -14.523 1.00 61.06 106 GLY A O 1
ATOM 876 N N . ASN A 1 107 ? -6.122 -1.712 -13.386 1.00 63.94 107 ASN A N 1
ATOM 877 C CA . ASN A 1 107 ? -5.091 -2.450 -14.136 1.00 63.94 107 ASN A CA 1
ATOM 878 C C . ASN A 1 107 ? -3.626 -2.086 -13.820 1.00 63.94 107 ASN A C 1
ATOM 880 O O . ASN A 1 107 ? -2.758 -2.327 -14.659 1.00 63.94 107 ASN A O 1
ATOM 884 N N . ILE A 1 108 ? -3.325 -1.532 -12.642 1.00 74.56 108 ILE A N 1
ATOM 885 C CA . ILE A 1 108 ? -1.933 -1.474 -12.179 1.00 74.56 108 ILE A CA 1
ATOM 886 C C . ILE A 1 108 ? -1.533 -2.861 -11.677 1.00 74.56 108 ILE A C 1
ATOM 888 O O . ILE A 1 108 ? -2.097 -3.381 -10.714 1.00 74.56 108 ILE A O 1
ATOM 892 N N . GLU A 1 109 ? -0.564 -3.461 -12.361 1.00 78.44 109 GLU A N 1
ATOM 893 C CA . GLU A 1 109 ? -0.105 -4.822 -12.071 1.00 78.44 109 GLU A CA 1
ATOM 894 C C . GLU A 1 109 ? 1.029 -4.830 -11.045 1.00 78.44 109 GLU A C 1
ATOM 896 O O . GLU A 1 109 ? 1.135 -5.753 -10.242 1.00 78.44 109 GLU A O 1
ATOM 901 N N . ILE A 1 110 ? 1.860 -3.785 -11.057 1.00 82.81 110 ILE A N 1
ATOM 902 C CA . ILE A 1 110 ? 3.056 -3.675 -10.226 1.00 82.81 110 ILE A CA 1
ATOM 903 C C . ILE A 1 110 ? 3.098 -2.285 -9.602 1.00 82.81 110 ILE A C 1
ATOM 905 O O . ILE A 1 110 ? 3.039 -1.281 -10.314 1.00 82.81 110 ILE A O 1
ATOM 909 N N . ILE A 1 111 ? 3.245 -2.228 -8.280 1.00 85.19 111 ILE A N 1
ATOM 910 C CA . ILE A 1 111 ? 3.586 -1.003 -7.554 1.00 85.19 111 ILE A CA 1
ATOM 911 C C . ILE A 1 111 ? 4.948 -1.173 -6.910 1.00 85.19 111 ILE A C 1
ATOM 913 O O . ILE A 1 111 ? 5.243 -2.186 -6.275 1.00 85.19 111 ILE A O 1
ATOM 917 N N . ILE A 1 112 ? 5.777 -0.152 -7.095 1.00 85.12 112 ILE A N 1
ATOM 918 C CA . ILE A 1 112 ? 7.125 -0.094 -6.555 1.00 85.12 112 ILE A CA 1
ATOM 919 C C . ILE A 1 112 ? 7.173 1.035 -5.544 1.00 85.12 112 ILE A C 1
ATOM 921 O O . ILE A 1 112 ? 6.890 2.186 -5.872 1.00 85.12 112 ILE A O 1
ATOM 925 N N . GLN A 1 113 ? 7.562 0.691 -4.325 1.00 83.56 113 GLN A N 1
ATOM 926 C CA . GLN A 1 113 ? 7.902 1.648 -3.295 1.00 83.56 113 GLN A CA 1
ATOM 927 C C . GLN A 1 113 ? 9.420 1.764 -3.207 1.00 83.56 113 GLN A C 1
ATOM 929 O O . GLN A 1 113 ? 10.092 0.811 -2.809 1.00 83.56 113 GLN A O 1
ATOM 934 N N . ASP A 1 114 ? 9.943 2.940 -3.546 1.00 77.44 114 ASP A N 1
ATOM 935 C CA . ASP A 1 114 ? 11.352 3.257 -3.339 1.00 77.44 114 ASP A CA 1
ATOM 936 C C . ASP A 1 114 ? 11.585 3.733 -1.898 1.00 77.44 114 ASP A C 1
ATOM 938 O O . ASP A 1 114 ? 11.027 4.744 -1.451 1.00 77.44 114 ASP A O 1
ATOM 942 N N . GLY A 1 115 ? 12.362 2.952 -1.149 1.00 73.56 115 GLY A N 1
ATOM 943 C CA . GLY A 1 115 ? 12.687 3.202 0.248 1.00 73.56 115 GLY A CA 1
ATOM 944 C C . GLY A 1 115 ? 11.511 3.065 1.226 1.00 73.56 115 GLY A C 1
ATOM 945 O O . GLY A 1 115 ? 10.328 3.133 0.886 1.00 73.56 115 GLY A O 1
ATOM 946 N N . VAL A 1 116 ? 11.840 2.937 2.514 1.00 69.81 116 VAL A N 1
ATOM 947 C CA . VAL A 1 116 ? 10.855 2.941 3.613 1.00 69.81 116 VAL A CA 1
ATOM 948 C C . VAL A 1 116 ? 10.603 4.383 4.064 1.00 69.81 116 VAL A C 1
ATOM 950 O O . VAL A 1 116 ? 10.988 4.791 5.158 1.00 69.81 116 VAL A O 1
ATOM 953 N N . THR A 1 117 ? 10.028 5.195 3.178 1.00 69.38 117 THR A N 1
ATOM 954 C CA . THR A 1 117 ? 9.793 6.632 3.423 1.00 69.38 117 THR A CA 1
ATOM 955 C C . THR A 1 117 ? 8.456 6.924 4.103 1.00 69.38 117 THR A C 1
ATOM 957 O O . THR A 1 117 ? 8.233 8.040 4.567 1.00 69.38 117 THR A O 1
ATOM 960 N N . CYS A 1 118 ? 7.572 5.930 4.191 1.00 73.00 118 CYS A N 1
ATOM 961 C CA . CYS A 1 118 ? 6.243 6.052 4.777 1.00 73.00 118 CYS A CA 1
ATOM 962 C C . CYS A 1 118 ? 5.993 4.997 5.857 1.00 73.00 118 CYS A C 1
ATOM 964 O O . CYS A 1 118 ? 6.700 3.993 5.960 1.00 73.00 118 CYS A O 1
ATOM 966 N N . ASP A 1 119 ? 4.946 5.214 6.650 1.00 79.50 119 ASP A N 1
ATOM 967 C CA . ASP A 1 119 ? 4.426 4.187 7.542 1.00 79.50 119 ASP A CA 1
ATOM 968 C C . ASP A 1 119 ? 3.753 3.044 6.756 1.00 79.50 119 ASP A C 1
ATOM 970 O O . ASP A 1 119 ? 3.415 3.167 5.574 1.00 79.50 119 ASP A O 1
ATOM 974 N N . PHE A 1 120 ? 3.546 1.917 7.437 1.00 76.12 120 PHE A N 1
ATOM 975 C CA . PHE A 1 120 ? 2.973 0.711 6.843 1.00 76.12 120 PHE A CA 1
ATOM 976 C C . PHE A 1 120 ? 1.538 0.908 6.329 1.00 76.12 120 PHE A C 1
ATOM 978 O O . PHE A 1 120 ? 1.146 0.256 5.370 1.00 76.12 120 PHE A O 1
ATOM 985 N N . LEU A 1 121 ? 0.744 1.805 6.921 1.00 76.31 121 LEU A N 1
ATOM 986 C CA . LEU A 1 121 ? -0.639 2.030 6.486 1.00 76.31 121 LEU A CA 1
ATOM 987 C C . LEU A 1 121 ? -0.650 2.773 5.156 1.00 76.31 121 LEU A C 1
ATOM 989 O O . LEU A 1 121 ? -1.368 2.382 4.243 1.00 76.31 121 LEU A O 1
ATOM 993 N N . THR A 1 122 ? 0.190 3.802 5.038 1.00 78.94 122 THR A N 1
ATOM 994 C CA . THR A 1 122 ? 0.408 4.513 3.776 1.00 78.94 122 THR A CA 1
ATOM 995 C C . THR A 1 122 ? 0.935 3.557 2.703 1.00 78.94 122 THR A C 1
ATOM 997 O O . THR A 1 122 ? 0.468 3.581 1.567 1.00 78.94 122 THR A O 1
ATOM 1000 N N . PHE A 1 123 ? 1.853 2.658 3.069 1.00 78.44 123 PHE A N 1
ATOM 1001 C CA . PHE A 1 123 ? 2.357 1.616 2.173 1.00 78.44 123 PHE A CA 1
ATOM 1002 C C . PHE A 1 123 ? 1.242 0.681 1.676 1.00 78.44 123 PHE A C 1
ATOM 1004 O O . PHE A 1 123 ? 1.083 0.518 0.468 1.00 78.44 123 PHE A O 1
ATOM 1011 N N . MET A 1 124 ? 0.432 0.125 2.582 1.00 77.94 124 MET A N 1
ATOM 1012 C CA . MET A 1 124 ? -0.673 -0.770 2.221 1.00 77.94 124 MET A CA 1
ATOM 1013 C C . MET A 1 124 ? -1.713 -0.068 1.345 1.00 77.94 124 MET A C 1
ATOM 1015 O O . MET A 1 124 ? -2.098 -0.607 0.317 1.00 77.94 124 MET A O 1
ATOM 1019 N N . GLN A 1 125 ? -2.071 1.179 1.666 1.00 78.62 125 GLN A N 1
ATOM 1020 C CA . GLN A 1 125 ? -3.008 1.970 0.860 1.00 78.62 125 GLN A CA 1
ATOM 1021 C C . GLN A 1 125 ? -2.523 2.197 -0.573 1.00 78.62 125 GLN A C 1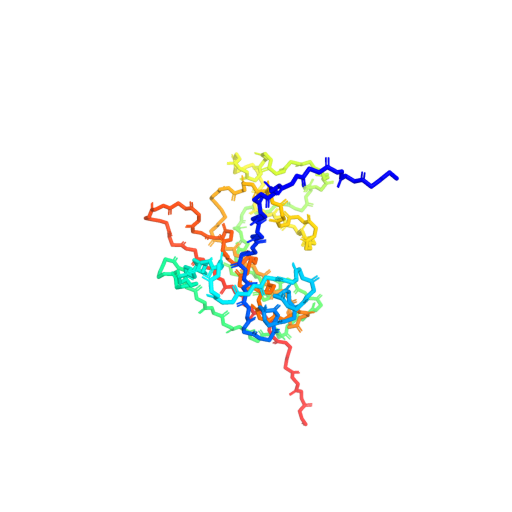
ATOM 1023 O O . GLN A 1 125 ? -3.329 2.206 -1.500 1.00 78.62 125 GLN A O 1
ATOM 1028 N N . ARG A 1 126 ? -1.212 2.390 -0.774 1.00 79.88 126 ARG A N 1
ATOM 1029 C CA . ARG A 1 126 ? -0.646 2.474 -2.126 1.00 79.88 126 ARG A CA 1
ATOM 1030 C C . ARG A 1 126 ? -0.795 1.138 -2.849 1.00 79.88 126 ARG A C 1
ATOM 1032 O O . ARG A 1 126 ? -1.086 1.134 -4.035 1.00 79.88 126 ARG A O 1
ATOM 1039 N N . PHE A 1 127 ? -0.610 0.020 -2.155 1.00 78.06 127 PHE A N 1
ATOM 1040 C CA . PHE A 1 127 ? -0.599 -1.312 -2.756 1.00 78.06 127 PHE A CA 1
ATOM 1041 C C . PHE A 1 127 ? -2.006 -1.841 -3.035 1.00 78.06 127 PHE A C 1
ATOM 1043 O O . PHE A 1 127 ? -2.167 -2.564 -4.012 1.00 78.06 127 PHE A O 1
ATOM 1050 N N . ASP A 1 128 ? -3.021 -1.394 -2.293 1.00 74.81 128 ASP A N 1
ATOM 1051 C CA . ASP A 1 128 ? -4.443 -1.654 -2.574 1.00 74.81 128 ASP A CA 1
ATOM 1052 C C . ASP A 1 128 ? -4.903 -1.087 -3.936 1.00 74.81 128 ASP A C 1
ATOM 1054 O O . ASP A 1 128 ? -5.983 -1.413 -4.429 1.00 74.81 128 ASP A O 1
ATOM 1058 N N . LEU A 1 129 ? -4.091 -0.236 -4.579 1.00 73.75 129 LEU A N 1
ATOM 1059 C CA . LEU A 1 129 ? -4.304 0.164 -5.974 1.00 73.75 129 LEU A CA 1
ATOM 1060 C C . LEU A 1 129 ? -3.999 -0.984 -6.954 1.00 73.75 129 LEU A C 1
ATOM 1062 O O . LEU A 1 129 ? -4.573 -1.035 -8.045 1.00 73.75 129 LEU A O 1
ATOM 1066 N N . THR A 1 130 ? -3.108 -1.908 -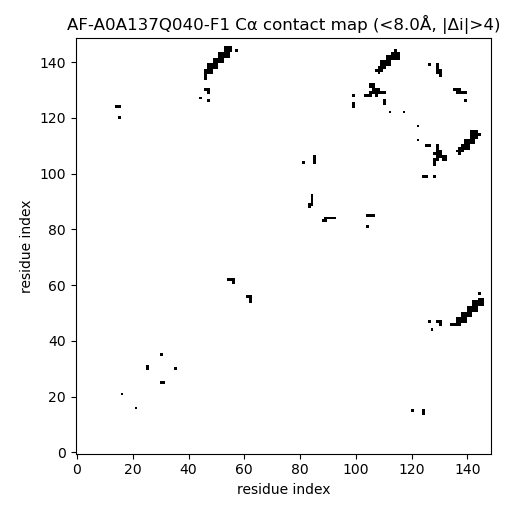6.580 1.00 71.12 130 THR A N 1
ATOM 1067 C CA . THR A 1 130 ? -2.927 -3.170 -7.306 1.00 71.12 130 THR A CA 1
ATOM 1068 C C . THR A 1 130 ? -4.096 -4.103 -7.013 1.00 71.12 130 THR A C 1
ATOM 1070 O O . THR A 1 130 ? -4.709 -4.030 -5.957 1.00 71.12 130 THR A O 1
ATOM 1073 N N . ALA A 1 131 ? -4.443 -4.974 -7.961 1.00 68.00 131 ALA A N 1
ATOM 1074 C CA . ALA A 1 131 ? -5.512 -5.965 -7.779 1.00 68.00 131 ALA A CA 1
ATOM 1075 C C . ALA A 1 131 ? -6.925 -5.401 -7.484 1.00 68.00 131 ALA A C 1
ATOM 1077 O O . ALA A 1 131 ? -7.796 -6.133 -7.025 1.00 68.00 131 ALA A O 1
ATOM 1078 N N . CYS A 1 132 ? -7.226 -4.151 -7.870 1.00 66.06 132 CYS A N 1
ATOM 1079 C CA . CYS A 1 132 ? -8.565 -3.536 -7.753 1.00 66.06 132 CYS A CA 1
ATOM 1080 C C . CYS A 1 132 ? -9.683 -4.258 -8.567 1.00 66.06 132 CYS A C 1
ATOM 1082 O O . CYS A 1 132 ? -10.830 -3.810 -8.625 1.00 66.06 132 CYS A O 1
ATOM 1084 N N . ARG A 1 133 ? -9.379 -5.384 -9.235 1.00 67.31 133 ARG A N 1
ATOM 1085 C CA . ARG A 1 133 ? -10.329 -6.197 -10.011 1.00 67.31 133 ARG A CA 1
ATOM 1086 C C . ARG A 1 133 ? -10.303 -7.665 -9.569 1.00 67.31 133 ARG A C 1
ATOM 1088 O O . ARG A 1 133 ? -9.217 -8.234 -9.478 1.00 67.31 133 ARG A O 1
ATOM 1095 N N . PRO A 1 134 ? -11.474 -8.313 -9.406 1.00 65.12 134 PRO A N 1
ATOM 1096 C CA . PRO A 1 134 ? -11.547 -9.739 -9.098 1.00 65.12 134 PRO A CA 1
ATOM 1097 C C . PRO A 1 134 ? -10.806 -10.593 -10.136 1.00 65.12 134 PRO A C 1
ATOM 1099 O O . PRO A 1 134 ? -11.020 -10.430 -11.339 1.00 65.12 134 PRO A O 1
ATOM 1102 N N . GLY A 1 135 ? -9.967 -11.520 -9.668 1.00 70.38 135 GLY A N 1
ATOM 1103 C CA . GLY A 1 135 ? -9.216 -12.447 -10.522 1.00 70.38 135 GLY A CA 1
ATOM 1104 C C . GLY A 1 135 ? -7.918 -11.884 -11.109 1.00 70.38 135 GLY A C 1
ATOM 1105 O O . GLY A 1 135 ? -7.333 -12.522 -11.983 1.00 70.38 135 GLY A O 1
ATOM 1106 N N . PHE A 1 136 ? -7.468 -10.712 -10.654 1.00 73.19 136 PHE A N 1
ATOM 1107 C CA . PHE A 1 136 ? -6.194 -10.123 -11.054 1.00 73.19 136 PHE A CA 1
ATOM 1108 C C . PHE A 1 136 ? -5.194 -10.163 -9.895 1.00 73.19 136 PHE A C 1
ATOM 1110 O O . PHE A 1 136 ? -5.510 -9.676 -8.816 1.00 73.19 136 PHE A O 1
ATOM 1117 N N . GLN A 1 137 ? -3.990 -10.699 -10.122 1.00 79.06 137 GLN A N 1
ATOM 1118 C CA . GLN A 1 137 ? -2.929 -10.687 -9.111 1.00 79.06 137 GLN A CA 1
ATOM 1119 C C . GLN A 1 137 ? -2.087 -9.415 -9.215 1.00 79.06 137 GLN A C 1
ATOM 1121 O O . GLN A 1 137 ? -1.509 -9.127 -10.262 1.00 79.06 137 GLN A O 1
ATOM 1126 N N . GLY A 1 138 ? -2.033 -8.657 -8.125 1.00 83.31 138 GLY A N 1
ATOM 1127 C CA . GLY A 1 138 ? -1.193 -7.476 -7.973 1.00 83.31 138 GLY A CA 1
ATOM 1128 C C . GLY A 1 138 ? 0.150 -7.826 -7.345 1.00 83.31 138 GLY A C 1
ATOM 1129 O O . GLY A 1 138 ? 0.229 -8.691 -6.473 1.00 83.31 138 GLY A O 1
ATOM 1130 N N . PHE A 1 139 ? 1.210 -7.139 -7.764 1.00 85.69 139 PHE A N 1
ATOM 1131 C CA . PHE A 1 139 ? 2.539 -7.290 -7.185 1.00 85.69 139 PHE A CA 1
ATOM 1132 C C . PHE A 1 139 ? 3.001 -6.000 -6.539 1.00 85.69 139 PHE A C 1
ATOM 1134 O O . PHE A 1 139 ? 3.071 -4.934 -7.150 1.00 85.69 139 PHE A O 1
ATOM 1141 N N . GLY A 1 140 ? 3.380 -6.138 -5.285 1.00 87.12 140 GLY A N 1
ATOM 1142 C CA . GLY A 1 140 ? 3.916 -5.076 -4.486 1.00 87.12 140 GLY A CA 1
ATOM 1143 C C . GLY A 1 140 ? 5.400 -5.265 -4.209 1.00 87.12 140 GLY A C 1
ATOM 1144 O O . GLY A 1 140 ? 5.770 -6.239 -3.556 1.00 87.12 140 GLY A O 1
ATOM 1145 N N . ILE A 1 141 ? 6.247 -4.329 -4.638 1.00 87.75 141 ILE A N 1
ATOM 1146 C CA . ILE A 1 141 ? 7.700 -4.405 -4.443 1.00 87.75 141 ILE A CA 1
ATOM 1147 C C . ILE A 1 141 ? 8.169 -3.245 -3.565 1.00 87.75 141 ILE A C 1
ATOM 1149 O O . ILE A 1 141 ? 8.052 -2.084 -3.945 1.00 87.75 141 ILE A O 1
ATOM 1153 N N . LEU A 1 142 ? 8.734 -3.559 -2.401 1.00 87.19 142 LEU A N 1
ATOM 1154 C CA . LEU A 1 142 ? 9.407 -2.594 -1.535 1.00 87.19 142 LEU A CA 1
ATOM 1155 C C . LEU A 1 142 ? 10.922 -2.701 -1.722 1.00 87.19 142 LEU A C 1
ATOM 1157 O O . LEU A 1 142 ? 11.512 -3.733 -1.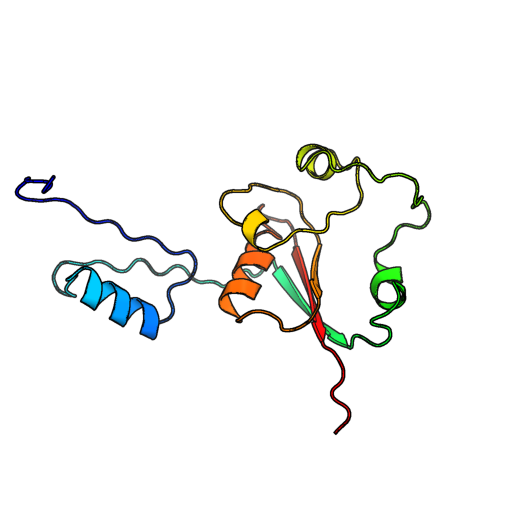393 1.00 87.19 142 LEU A O 1
ATOM 1161 N N . PHE A 1 143 ? 11.552 -1.632 -2.206 1.00 86.00 143 PHE A N 1
ATOM 1162 C CA . PHE A 1 143 ? 13.006 -1.518 -2.221 1.00 86.00 143 PHE A CA 1
ATOM 1163 C C . PHE A 1 143 ? 13.517 -0.944 -0.900 1.00 86.00 143 PHE A C 1
ATOM 1165 O O . PHE A 1 143 ? 13.008 0.055 -0.395 1.00 86.00 143 PHE A O 1
ATOM 1172 N N . VAL A 1 144 ? 14.531 -1.588 -0.326 1.00 85.75 144 VAL A N 1
ATOM 1173 C CA . VAL A 1 144 ? 15.133 -1.192 0.950 1.00 85.75 144 VAL A CA 1
ATOM 1174 C C . VAL A 1 144 ? 16.627 -0.990 0.756 1.00 85.75 144 VAL A C 1
ATOM 1176 O O . VAL A 1 144 ? 17.327 -1.887 0.290 1.00 85.75 144 VAL A O 1
ATOM 1179 N N . GLU A 1 145 ? 17.128 0.183 1.140 1.00 80.69 145 GLU A N 1
ATOM 1180 C CA . GLU A 1 145 ? 18.564 0.444 1.171 1.00 80.69 145 GLU A CA 1
ATOM 1181 C C . GLU A 1 145 ? 19.257 -0.441 2.208 1.00 80.69 145 GLU A C 1
ATOM 1183 O O . GLU A 1 145 ? 18.808 -0.583 3.354 1.00 80.69 145 GLU A O 1
ATOM 1188 N N . LYS A 1 146 ? 20.407 -0.998 1.829 1.00 74.81 146 LYS A N 1
ATOM 1189 C CA . LYS A 1 146 ? 21.263 -1.703 2.774 1.00 74.81 146 LYS A CA 1
ATOM 1190 C C . LYS A 1 146 ? 21.856 -0.703 3.764 1.00 74.81 146 LYS A C 1
ATOM 1192 O O . LYS A 1 146 ? 22.704 0.110 3.402 1.00 74.81 146 LYS A O 1
ATOM 1197 N N . ARG A 1 147 ? 21.492 -0.805 5.045 1.00 60.66 147 ARG A N 1
ATOM 1198 C CA . ARG A 1 147 ? 22.315 -0.203 6.102 1.00 60.66 147 ARG A CA 1
ATOM 1199 C C . ARG A 1 147 ? 23.564 -1.055 6.275 1.00 60.66 147 ARG A C 1
ATOM 1201 O O . ARG A 1 147 ? 23.483 -2.182 6.755 1.00 60.66 147 ARG A O 1
ATOM 1208 N N . ILE A 1 148 ? 24.707 -0.514 5.868 1.00 54.41 148 ILE A N 1
ATOM 1209 C CA . ILE A 1 148 ? 26.008 -1.025 6.297 1.00 54.41 148 ILE A CA 1
ATOM 1210 C C . ILE A 1 148 ? 26.122 -0.665 7.785 1.00 54.41 148 ILE A C 1
ATOM 1212 O O . ILE A 1 148 ? 26.144 0.519 8.123 1.00 54.41 148 ILE A O 1
ATOM 1216 N N . LEU A 1 149 ? 26.070 -1.680 8.652 1.00 40.94 149 LEU A N 1
ATOM 1217 C CA . LEU A 1 149 ? 26.406 -1.565 10.075 1.00 40.94 149 LEU A CA 1
ATOM 1218 C C . LEU A 1 149 ? 27.923 -1.471 10.255 1.00 40.94 149 LEU A C 1
ATOM 1220 O O . LEU A 1 149 ? 28.638 -2.155 9.487 1.00 40.94 149 LEU A O 1
#

pLDDT: mean 73.91, std 10.78, range [40.94, 89.12]